Protein AF-A0A5Q4GIF8-F1 (afdb_monomer)

Structure (mmCIF, N/CA/C/O backbone):
data_AF-A0A5Q4GIF8-F1
#
_entry.id   AF-A0A5Q4GIF8-F1
#
loop_
_atom_site.group_PDB
_atom_site.id
_atom_site.type_symbol
_atom_site.label_atom_id
_atom_site.label_alt_id
_atom_site.label_comp_id
_atom_site.label_asym_id
_atom_site.label_entity_id
_atom_site.label_seq_id
_atom_site.pdbx_PDB_ins_code
_atom_site.Cartn_x
_atom_site.Cartn_y
_atom_site.Cartn_z
_atom_site.occupancy
_atom_site.B_iso_or_equiv
_atom_site.auth_seq_id
_atom_site.auth_comp_id
_atom_site.auth_asym_id
_atom_site.auth_atom_id
_atom_site.pdbx_PDB_model_num
ATOM 1 N N . MET A 1 1 ? 13.507 11.393 -43.476 1.00 61.59 1 MET A N 1
ATOM 2 C CA . MET A 1 1 ? 12.631 12.330 -42.735 1.00 61.59 1 MET A CA 1
ATOM 3 C C . MET A 1 1 ? 11.564 11.619 -41.893 1.00 61.59 1 MET A C 1
ATOM 5 O O . MET A 1 1 ? 11.541 11.835 -40.693 1.00 61.59 1 MET A O 1
ATOM 9 N N . ILE A 1 2 ? 10.759 10.705 -42.454 1.00 61.84 2 ILE A N 1
ATOM 10 C CA . ILE A 1 2 ? 9.637 10.033 -41.750 1.00 61.84 2 ILE A CA 1
ATOM 11 C C . ILE A 1 2 ? 10.072 9.208 -40.515 1.00 61.84 2 ILE A C 1
ATOM 13 O O . ILE A 1 2 ? 9.461 9.317 -39.458 1.00 61.84 2 ILE A O 1
ATOM 17 N N . ARG A 1 3 ? 11.179 8.452 -40.595 1.00 60.06 3 ARG A N 1
ATOM 18 C CA . ARG A 1 3 ? 11.728 7.684 -39.452 1.00 60.06 3 ARG A CA 1
ATOM 19 C C . ARG A 1 3 ? 12.167 8.552 -38.263 1.00 60.06 3 ARG A C 1
ATOM 21 O O . ARG A 1 3 ? 12.066 8.105 -37.129 1.00 60.06 3 ARG A O 1
ATOM 28 N N . GLY A 1 4 ? 12.631 9.779 -38.517 1.00 63.25 4 GLY A N 1
ATOM 29 C CA . GLY A 1 4 ? 13.035 10.715 -37.461 1.00 63.25 4 GLY A CA 1
ATOM 30 C C . GLY A 1 4 ? 11.836 11.286 -36.704 1.00 63.25 4 GLY A C 1
ATOM 31 O O . GLY A 1 4 ? 11.892 11.406 -35.487 1.00 63.25 4 GLY A O 1
ATOM 32 N N . LEU A 1 5 ? 10.734 11.548 -37.417 1.00 61.22 5 LEU A N 1
ATOM 33 C CA . LEU A 1 5 ? 9.478 12.022 -36.834 1.00 61.22 5 LEU A CA 1
ATOM 34 C C . LEU A 1 5 ? 8.775 10.925 -36.012 1.00 61.22 5 LEU A C 1
ATOM 36 O O . LEU A 1 5 ? 8.298 11.189 -34.918 1.00 61.22 5 LEU A O 1
ATOM 40 N N . LEU A 1 6 ? 8.761 9.675 -36.490 1.00 63.12 6 LEU A N 1
ATOM 41 C CA . LEU A 1 6 ? 8.246 8.540 -35.705 1.00 63.12 6 LEU A CA 1
ATOM 42 C C . LEU A 1 6 ? 9.085 8.263 -34.446 1.00 63.12 6 LEU A C 1
ATOM 44 O O . LEU A 1 6 ? 8.533 7.912 -33.405 1.00 63.12 6 LEU A O 1
ATOM 48 N N . GLY A 1 7 ? 10.407 8.450 -34.522 1.00 67.50 7 GLY A N 1
ATOM 49 C CA . GLY A 1 7 ? 11.299 8.315 -33.370 1.00 67.50 7 GLY A CA 1
ATOM 50 C C . GLY A 1 7 ? 11.021 9.355 -32.283 1.00 67.50 7 GLY A C 1
ATOM 51 O O . GLY A 1 7 ? 10.902 8.996 -31.115 1.00 67.50 7 GLY A O 1
ATOM 52 N N . THR A 1 8 ? 10.851 10.628 -32.652 1.00 67.00 8 THR A N 1
ATOM 53 C CA . THR A 1 8 ? 10.558 11.698 -31.684 1.00 67.00 8 THR A CA 1
ATOM 54 C C . THR A 1 8 ? 9.165 11.586 -31.071 1.00 67.00 8 THR A C 1
ATOM 56 O O . THR A 1 8 ? 9.014 11.850 -29.881 1.00 67.00 8 THR A O 1
ATOM 59 N N . LEU A 1 9 ? 8.161 11.132 -31.828 1.00 67.88 9 LEU A N 1
ATOM 60 C CA . LEU A 1 9 ? 6.820 10.880 -31.289 1.00 67.88 9 LEU A CA 1
ATOM 61 C C . LEU A 1 9 ? 6.854 9.761 -30.230 1.00 67.88 9 LEU A C 1
ATOM 63 O O . LEU A 1 9 ? 6.317 9.939 -29.139 1.00 67.88 9 LEU A O 1
ATOM 67 N N . ASN A 1 10 ? 7.561 8.654 -30.477 1.00 77.69 10 ASN A N 1
ATOM 68 C CA . ASN A 1 10 ? 7.674 7.561 -29.500 1.00 77.69 10 ASN A CA 1
ATOM 69 C C . ASN A 1 10 ? 8.395 7.972 -28.206 1.00 77.69 10 ASN A C 1
ATOM 71 O O . ASN A 1 10 ? 7.992 7.552 -27.123 1.00 77.69 10 ASN A O 1
ATOM 75 N N . VAL A 1 11 ? 9.421 8.824 -28.302 1.00 79.19 11 VAL A N 1
ATOM 76 C CA . VAL A 1 11 ? 10.173 9.333 -27.138 1.00 79.19 11 VAL A CA 1
ATOM 77 C C . VAL A 1 11 ? 9.318 10.235 -26.245 1.00 79.19 11 VAL A C 1
ATOM 79 O O . VAL A 1 11 ? 9.606 10.360 -25.062 1.00 79.19 11 VAL A O 1
ATOM 82 N N . ILE A 1 12 ? 8.254 10.840 -26.771 1.00 83.69 12 ILE A N 1
ATOM 83 C CA . ILE A 1 12 ? 7.367 11.709 -25.988 1.00 83.69 12 ILE A CA 1
ATOM 84 C C . ILE A 1 12 ? 6.154 10.926 -25.479 1.00 83.69 12 ILE A C 1
ATOM 86 O O . ILE A 1 12 ? 5.843 10.976 -24.289 1.00 83.69 12 ILE A O 1
ATOM 90 N N . TYR A 1 13 ? 5.476 10.171 -26.347 1.00 86.12 13 TYR A N 1
ATOM 91 C CA . TYR A 1 13 ? 4.215 9.524 -25.982 1.00 86.12 13 TYR A CA 1
ATOM 92 C C . TYR A 1 13 ? 4.383 8.311 -25.073 1.00 86.12 13 TYR A C 1
ATOM 94 O O . TYR A 1 13 ? 3.535 8.104 -24.209 1.00 86.12 13 TYR A O 1
ATOM 102 N N . ILE A 1 14 ? 5.455 7.523 -25.221 1.00 86.75 14 ILE A N 1
ATOM 103 C CA . ILE A 1 14 ? 5.664 6.350 -24.360 1.00 86.75 14 ILE A CA 1
ATOM 104 C C . ILE A 1 14 ? 5.939 6.795 -22.915 1.00 86.75 14 ILE A C 1
ATOM 106 O O . ILE A 1 14 ? 5.224 6.335 -22.024 1.00 86.75 14 ILE A O 1
ATOM 110 N N . PRO A 1 15 ? 6.870 7.730 -22.637 1.00 88.25 15 PRO A N 1
ATOM 111 C CA . PRO A 1 15 ? 7.059 8.228 -21.278 1.00 88.25 15 PRO A CA 1
ATOM 112 C C . PRO A 1 15 ? 5.833 8.956 -20.733 1.00 88.25 15 PRO A C 1
ATOM 114 O O . PRO A 1 15 ? 5.486 8.743 -19.577 1.00 88.25 15 PRO A O 1
ATOM 117 N N . ALA A 1 16 ? 5.138 9.761 -21.544 1.00 90.19 16 ALA A N 1
ATOM 118 C CA . ALA A 1 16 ? 3.908 10.422 -21.105 1.00 90.19 16 ALA A CA 1
ATOM 119 C C . ALA A 1 16 ? 2.811 9.408 -20.733 1.00 90.19 16 ALA A C 1
ATOM 121 O O . ALA A 1 16 ? 2.156 9.558 -19.702 1.00 90.19 16 ALA A O 1
ATOM 122 N N . GLY A 1 17 ? 2.648 8.349 -21.531 1.00 90.75 17 GLY A N 1
ATOM 123 C CA . GLY A 1 17 ? 1.726 7.251 -21.249 1.00 90.75 17 GLY A CA 1
ATOM 124 C C . GLY A 1 17 ? 2.105 6.478 -19.988 1.00 90.75 17 GLY A C 1
ATOM 125 O O . GLY A 1 17 ? 1.233 6.178 -19.177 1.00 90.75 17 GLY A O 1
ATOM 126 N N . LEU A 1 18 ? 3.399 6.216 -19.774 1.00 89.50 18 LEU A N 1
ATOM 127 C CA . LEU A 1 18 ? 3.889 5.598 -18.542 1.00 89.50 18 LEU A CA 1
ATOM 128 C C . LEU A 1 18 ? 3.636 6.493 -17.330 1.00 89.50 18 LEU A C 1
ATOM 130 O O . LEU A 1 18 ? 3.117 6.002 -16.337 1.00 89.50 18 LEU A O 1
ATOM 134 N N . ILE A 1 19 ? 3.936 7.792 -17.405 1.00 92.69 19 ILE A N 1
ATOM 135 C CA . ILE A 1 19 ? 3.665 8.739 -16.314 1.00 92.69 19 ILE A CA 1
ATOM 136 C C . ILE A 1 19 ? 2.178 8.722 -15.971 1.00 92.69 19 ILE A C 1
ATOM 138 O O . ILE A 1 19 ? 1.834 8.526 -14.812 1.00 92.69 19 ILE A O 1
ATOM 142 N N . LEU A 1 20 ? 1.299 8.841 -16.968 1.00 90.69 20 LEU A N 1
ATOM 143 C CA . LEU A 1 20 ? -0.146 8.794 -16.753 1.00 90.69 20 LEU A CA 1
ATOM 144 C C . LEU A 1 20 ? -0.583 7.474 -16.103 1.00 90.69 20 LEU A C 1
ATOM 146 O O . LEU A 1 20 ? -1.329 7.486 -15.123 1.00 90.69 20 LEU A O 1
ATOM 150 N N . PHE A 1 21 ? -0.099 6.344 -16.624 1.00 88.56 21 PHE A N 1
ATOM 151 C CA . PHE A 1 21 ? -0.379 5.025 -16.069 1.00 88.56 21 PHE A CA 1
ATOM 152 C C . PHE A 1 21 ? 0.088 4.920 -14.616 1.00 88.56 21 PHE A C 1
ATOM 154 O O . PHE A 1 21 ? -0.698 4.530 -13.762 1.00 88.56 21 PHE A O 1
ATOM 161 N N . PHE A 1 22 ? 1.326 5.307 -14.309 1.00 87.69 22 PHE A N 1
ATOM 162 C CA . PHE A 1 22 ? 1.866 5.261 -12.953 1.00 87.69 22 PHE A CA 1
ATOM 163 C C . PHE A 1 22 ? 1.120 6.219 -12.015 1.00 87.69 22 PHE A C 1
ATOM 165 O O . PHE A 1 22 ? 0.824 5.846 -10.884 1.00 87.69 22 PHE A O 1
ATOM 172 N N . THR A 1 23 ? 0.736 7.413 -12.469 1.00 90.81 23 THR A N 1
ATOM 173 C CA . THR A 1 23 ? -0.063 8.352 -11.670 1.00 90.81 23 THR A CA 1
ATOM 174 C C . THR A 1 23 ? -1.433 7.776 -11.321 1.00 90.81 23 THR A C 1
ATOM 176 O O . THR A 1 23 ? -1.823 7.810 -10.157 1.00 90.81 23 THR A O 1
ATOM 179 N N . ILE A 1 24 ? -2.158 7.217 -12.293 1.00 90.00 24 ILE A N 1
ATOM 180 C CA . ILE A 1 24 ? -3.486 6.639 -12.042 1.00 90.00 24 ILE A CA 1
ATOM 181 C C . ILE A 1 24 ? -3.363 5.342 -11.238 1.00 90.00 24 ILE A C 1
ATOM 183 O O . ILE A 1 24 ? -4.066 5.159 -10.248 1.00 90.00 24 ILE A O 1
ATOM 187 N N . HIS A 1 25 ? -2.470 4.444 -11.650 1.00 80.62 25 HIS A N 1
ATOM 188 C CA . HIS A 1 25 ? -2.353 3.116 -11.066 1.00 80.62 25 HIS A CA 1
ATOM 189 C C . HIS A 1 25 ? -1.737 3.153 -9.670 1.00 80.62 25 HIS A C 1
ATOM 191 O O . HIS A 1 25 ? -2.315 2.611 -8.741 1.00 80.62 25 HIS A O 1
ATOM 197 N N . PHE A 1 26 ? -0.591 3.811 -9.491 1.00 84.06 26 PHE A N 1
ATOM 198 C CA . PHE A 1 26 ? 0.010 3.923 -8.165 1.00 84.06 26 PHE A CA 1
ATOM 199 C C . PHE A 1 26 ? -0.682 5.026 -7.373 1.00 84.06 26 PHE A C 1
ATOM 201 O O . PHE A 1 26 ? -1.278 4.747 -6.341 1.00 84.06 26 PHE A O 1
ATOM 208 N N . GLY A 1 27 ? -0.668 6.269 -7.854 1.00 86.94 27 GLY A N 1
ATOM 209 C CA . GLY A 1 27 ? -1.236 7.392 -7.099 1.00 86.94 27 GLY A CA 1
ATOM 210 C C . GLY A 1 27 ? -2.725 7.208 -6.788 1.00 86.94 27 GLY A C 1
ATOM 211 O O . GLY A 1 27 ? -3.126 7.256 -5.626 1.00 86.94 27 GLY A O 1
ATOM 212 N N . GLY A 1 28 ? -3.533 6.942 -7.816 1.00 87.06 28 GLY A N 1
ATOM 213 C CA . GLY A 1 28 ? -4.985 6.808 -7.690 1.00 87.06 28 GLY A CA 1
ATOM 214 C C . GLY A 1 28 ? -5.428 5.620 -6.833 1.00 87.06 28 GLY A C 1
ATOM 215 O O . GLY A 1 28 ? -6.230 5.805 -5.918 1.00 87.06 28 GLY A O 1
ATOM 216 N N . PHE A 1 29 ? -4.898 4.412 -7.062 1.00 86.31 29 PHE A N 1
ATOM 217 C CA . PHE A 1 29 ? -5.288 3.263 -6.231 1.00 86.31 29 PHE A CA 1
ATOM 218 C C . PHE A 1 29 ? -4.745 3.359 -4.805 1.00 86.31 29 PHE A C 1
ATOM 220 O O . PHE A 1 29 ? -5.441 2.951 -3.880 1.00 86.31 29 PHE A O 1
ATOM 227 N N . HIS A 1 30 ? -3.552 3.922 -4.580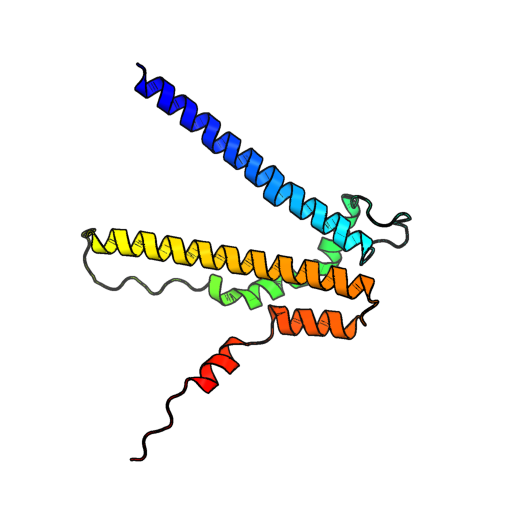 1.00 85.25 30 HIS A N 1
ATOM 228 C CA . HIS A 1 30 ? -3.068 4.128 -3.212 1.00 85.25 30 HIS A CA 1
ATOM 229 C C . HIS A 1 30 ? -3.909 5.157 -2.449 1.00 85.25 30 HIS A C 1
ATOM 231 O O . HIS A 1 30 ? -4.160 4.951 -1.262 1.00 85.25 30 HIS A O 1
ATOM 237 N N . LEU A 1 31 ? -4.403 6.201 -3.124 1.00 89.00 31 LEU A N 1
ATOM 238 C CA . LEU A 1 31 ? -5.377 7.130 -2.549 1.00 89.00 31 LEU A CA 1
ATOM 239 C C . LEU A 1 31 ? -6.706 6.428 -2.235 1.00 89.00 31 LEU A C 1
ATOM 241 O O . LEU A 1 31 ? -7.248 6.586 -1.147 1.00 89.00 31 LEU A O 1
ATOM 245 N N . LEU A 1 32 ? -7.219 5.609 -3.156 1.00 87.75 32 LEU A N 1
ATOM 246 C CA . LEU A 1 32 ? -8.437 4.840 -2.902 1.00 87.75 32 LEU A CA 1
ATOM 247 C C . LEU A 1 32 ? -8.266 3.903 -1.698 1.00 87.75 32 LEU A C 1
ATOM 249 O O . LEU A 1 32 ? -9.154 3.811 -0.856 1.00 87.75 32 LEU A O 1
ATOM 253 N N . HIS A 1 33 ? -7.113 3.243 -1.578 1.00 84.44 33 HIS A N 1
ATOM 254 C CA . HIS A 1 33 ? -6.802 2.404 -0.425 1.00 84.44 33 HIS A CA 1
ATOM 255 C C . HIS A 1 33 ? -6.706 3.200 0.885 1.00 84.44 33 HIS A C 1
ATOM 257 O O . HIS A 1 33 ? -7.093 2.668 1.922 1.00 84.44 33 HIS A O 1
ATOM 263 N N . SER A 1 34 ? -6.214 4.445 0.882 1.00 86.50 34 SER A N 1
ATOM 264 C CA . SER A 1 34 ? -6.141 5.248 2.111 1.00 86.50 34 SER A CA 1
ATOM 265 C C . SER A 1 34 ? -7.519 5.707 2.579 1.00 86.50 34 SER A C 1
ATOM 267 O O . SER A 1 34 ? -7.820 5.570 3.762 1.00 86.50 34 SER A O 1
ATOM 269 N N . ILE A 1 35 ? -8.379 6.146 1.653 1.00 87.31 35 ILE A N 1
ATOM 270 C CA . ILE A 1 35 ? -9.800 6.425 1.918 1.00 87.31 35 ILE A CA 1
ATOM 271 C C . ILE A 1 35 ? -10.467 5.184 2.512 1.00 87.31 35 ILE A C 1
ATOM 273 O O . ILE A 1 35 ? -11.143 5.240 3.537 1.00 87.31 35 ILE A O 1
ATOM 277 N N . PHE A 1 36 ? -10.228 4.041 1.871 1.00 85.12 36 PHE A N 1
ATOM 278 C CA . PHE A 1 36 ? -10.803 2.769 2.261 1.00 85.12 36 PHE A CA 1
ATOM 279 C C . PHE A 1 36 ? -10.406 2.354 3.683 1.00 85.12 36 PHE A C 1
ATOM 281 O O . PHE A 1 36 ? -11.255 2.004 4.500 1.00 85.12 36 PHE A O 1
ATOM 288 N N . LEU A 1 37 ? -9.111 2.420 3.996 1.00 80.44 37 LEU A N 1
ATOM 289 C CA . LEU A 1 37 ? -8.602 2.081 5.321 1.00 80.44 37 LEU A CA 1
ATOM 290 C C . LEU A 1 37 ? -9.064 3.076 6.384 1.00 80.44 37 LEU A C 1
ATOM 292 O O . LEU A 1 37 ? -9.369 2.640 7.485 1.00 80.44 37 LEU A O 1
ATOM 296 N N . ASN A 1 38 ? -9.157 4.369 6.065 1.00 82.75 38 ASN A N 1
ATOM 297 C CA . ASN A 1 38 ? -9.658 5.377 6.999 1.00 82.75 38 ASN A CA 1
ATOM 298 C C . ASN A 1 38 ? -11.145 5.164 7.329 1.00 82.75 38 ASN A C 1
ATOM 300 O O . ASN A 1 38 ? -11.543 5.329 8.476 1.00 82.75 38 ASN A O 1
ATOM 304 N N . GLY A 1 39 ? -11.950 4.728 6.352 1.00 80.19 39 GLY A N 1
ATOM 305 C CA . GLY A 1 39 ? -13.350 4.358 6.578 1.00 80.19 39 GLY A CA 1
ATOM 306 C C . GLY A 1 39 ? -13.523 3.150 7.507 1.00 80.19 39 GLY A C 1
ATOM 307 O O . GLY A 1 39 ? -14.443 3.135 8.317 1.00 80.19 39 GLY A O 1
ATOM 308 N N . LEU A 1 40 ? -12.636 2.150 7.426 1.00 78.69 40 LEU A N 1
ATOM 309 C CA . LEU A 1 40 ? -12.709 0.944 8.269 1.00 78.69 40 LEU A CA 1
ATOM 310 C C . LEU A 1 40 ? -11.993 1.082 9.620 1.00 78.69 40 LEU A C 1
ATOM 312 O O . LEU A 1 40 ? -12.416 0.494 10.614 1.00 78.69 40 LEU A O 1
ATOM 316 N N . PHE A 1 41 ? -10.888 1.822 9.647 1.00 79.19 41 PHE A N 1
ATOM 317 C CA . PHE A 1 41 ? -10.001 1.993 10.794 1.00 79.19 41 PHE A CA 1
ATOM 318 C C . PHE A 1 41 ? -9.638 3.480 10.940 1.00 79.19 41 PHE A C 1
ATOM 320 O O . PHE A 1 41 ? -8.545 3.890 10.535 1.00 79.19 41 PHE A O 1
ATOM 327 N N . PRO A 1 42 ? -10.541 4.296 11.511 1.00 80.69 42 PRO A N 1
ATOM 328 C CA . PRO A 1 42 ? -10.367 5.742 11.583 1.00 80.69 42 PRO A CA 1
ATOM 329 C C . PRO A 1 42 ? -9.084 6.150 12.310 1.00 80.69 42 PRO A C 1
ATOM 331 O O . PRO A 1 42 ? -8.789 5.678 13.412 1.00 80.69 42 PRO A O 1
ATOM 334 N N . ILE A 1 43 ? -8.319 7.058 11.701 1.00 80.25 43 ILE A N 1
ATOM 335 C CA . ILE A 1 43 ? -7.032 7.522 12.249 1.00 80.25 43 ILE A CA 1
ATOM 336 C C . ILE A 1 43 ? -7.246 8.545 13.380 1.00 80.25 43 ILE A C 1
ATOM 338 O O . ILE A 1 43 ? -6.452 8.605 14.332 1.00 80.25 43 ILE A O 1
ATOM 342 N N . SER A 1 44 ? -8.326 9.329 13.286 1.00 75.62 44 SER A N 1
ATOM 343 C CA . SER A 1 44 ? -8.680 10.417 14.197 1.00 75.62 44 SER A CA 1
ATOM 344 C C . SER A 1 44 ? -10.134 10.293 14.668 1.00 75.62 44 SER A C 1
ATOM 346 O O . SER A 1 44 ? -11.014 10.038 13.852 1.00 75.62 44 SER A O 1
ATOM 348 N N . PRO A 1 45 ? -10.437 10.531 15.959 1.00 69.19 45 PRO A N 1
ATOM 349 C CA . PRO A 1 45 ? -11.811 10.503 16.472 1.00 69.19 45 PRO A CA 1
ATOM 350 C C . PRO A 1 45 ? -12.711 11.606 15.888 1.00 69.19 45 PRO A C 1
ATOM 352 O O . PRO A 1 45 ? -13.928 11.521 16.014 1.00 69.19 45 PRO A O 1
ATOM 355 N N . ASN A 1 46 ? -12.125 12.629 15.254 1.00 62.78 46 ASN A N 1
ATOM 356 C CA . ASN A 1 46 ? -12.850 13.730 14.615 1.00 62.78 46 ASN A CA 1
ATOM 357 C C . ASN A 1 46 ? -13.102 13.508 13.114 1.00 62.78 46 ASN A C 1
ATOM 359 O O . ASN A 1 46 ? -13.573 14.433 12.454 1.00 62.78 46 ASN A O 1
ATOM 363 N N . SER A 1 47 ? -12.794 12.330 12.555 1.00 63.25 47 SER A N 1
ATOM 364 C CA . SER A 1 47 ? -13.197 11.982 11.188 1.00 63.25 47 SER A CA 1
ATOM 365 C C . SER A 1 47 ? -14.717 11.766 11.163 1.00 63.25 47 SER A C 1
ATOM 367 O O . SER A 1 47 ? -15.209 10.643 11.240 1.00 63.25 47 SER A O 1
ATOM 369 N N . LEU A 1 48 ? -15.480 12.859 11.171 1.00 52.69 48 LEU A N 1
ATOM 370 C CA . LEU A 1 48 ? -16.933 12.842 11.368 1.00 52.69 48 LEU A CA 1
ATOM 371 C C . LEU A 1 48 ? -17.730 12.384 10.134 1.00 52.69 48 LEU A C 1
ATOM 373 O O . LEU A 1 48 ? -18.958 12.438 10.160 1.00 52.69 48 LEU A O 1
ATOM 377 N N . THR A 1 49 ? -17.069 11.852 9.106 1.00 54.53 49 THR A N 1
ATOM 378 C CA . THR A 1 49 ? -17.730 11.155 8.002 1.00 54.53 49 THR A CA 1
ATOM 379 C C . THR A 1 49 ? -16.836 10.053 7.447 1.00 54.53 49 THR A C 1
ATOM 381 O O . THR A 1 49 ? -15.699 10.261 7.027 1.00 54.53 49 THR A O 1
ATOM 384 N N . GLU A 1 50 ? -17.375 8.842 7.504 1.00 67.00 50 GLU A N 1
ATOM 385 C CA . GLU A 1 50 ? -16.836 7.613 6.943 1.00 67.00 50 GLU A CA 1
ATOM 386 C C . GLU A 1 50 ? -16.507 7.833 5.452 1.00 67.00 50 GLU A C 1
ATOM 388 O O . GLU A 1 50 ? -17.345 8.349 4.714 1.00 67.00 50 GLU A O 1
ATOM 393 N N . TRP A 1 51 ? -15.318 7.418 4.999 1.00 74.06 51 TRP A N 1
ATOM 394 C CA . TRP A 1 51 ? -14.868 7.459 3.589 1.00 74.06 51 TRP A CA 1
ATOM 395 C C . TRP A 1 51 ? -14.358 8.803 3.034 1.00 74.06 51 TRP A C 1
ATOM 397 O O . TRP A 1 51 ? -14.233 8.944 1.814 1.00 74.06 51 TRP A O 1
ATOM 407 N N . ASP A 1 52 ? -13.986 9.760 3.885 1.00 82.44 52 ASP A N 1
ATOM 408 C CA . ASP A 1 52 ? -13.305 10.981 3.435 1.00 82.44 52 ASP A CA 1
ATOM 409 C C . ASP A 1 52 ? -11.827 10.749 3.062 1.00 82.44 52 ASP A C 1
ATOM 411 O O . ASP A 1 52 ? -11.164 9.810 3.522 1.00 82.44 52 ASP A O 1
ATOM 415 N N . ILE A 1 53 ? -11.303 11.637 2.208 1.00 85.69 53 ILE A N 1
ATOM 416 C CA . ILE A 1 53 ? -9.879 11.679 1.854 1.00 85.69 53 ILE A CA 1
ATOM 417 C C . ILE A 1 53 ? -9.081 12.108 3.088 1.00 85.69 53 ILE A C 1
ATOM 419 O O . ILE A 1 53 ? -9.316 13.216 3.574 1.00 85.69 53 ILE A O 1
ATOM 423 N N . PRO A 1 54 ? -8.109 11.300 3.556 1.00 85.88 54 PRO A N 1
ATOM 424 C CA . PRO A 1 54 ? -7.323 11.667 4.724 1.00 85.88 54 PRO A CA 1
ATOM 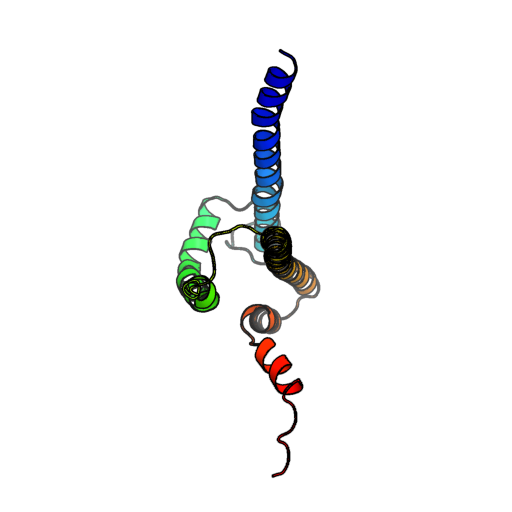425 C C . PRO A 1 54 ? -6.544 12.964 4.510 1.00 85.88 54 PRO A C 1
ATOM 427 O O . PRO A 1 54 ? -5.995 13.207 3.427 1.00 85.88 54 PRO A O 1
ATOM 430 N N . GLU A 1 55 ? -6.451 13.784 5.550 1.00 88.38 55 GLU A N 1
ATOM 431 C CA . GLU A 1 55 ? -5.672 15.017 5.499 1.00 88.38 55 GLU A CA 1
ATOM 432 C C . GLU A 1 55 ? -4.161 14.717 5.517 1.00 88.38 55 GLU A C 1
ATOM 434 O O . GLU A 1 55 ? -3.716 13.735 6.120 1.00 88.38 55 GLU A O 1
ATOM 439 N N . PRO A 1 56 ? -3.306 15.586 4.938 1.00 89.81 56 PRO A N 1
ATOM 440 C CA . PRO A 1 56 ? -1.848 15.432 4.998 1.00 89.81 56 PRO A CA 1
ATOM 441 C C . PRO A 1 56 ? -1.289 15.210 6.414 1.00 89.81 56 PRO A C 1
ATOM 443 O O . PRO A 1 56 ? -0.311 14.480 6.590 1.00 89.81 56 PRO A O 1
ATOM 446 N N . ALA A 1 57 ? -1.912 15.816 7.430 1.00 89.38 57 ALA A N 1
ATOM 447 C CA . ALA A 1 57 ? -1.531 15.633 8.827 1.00 89.38 57 ALA A CA 1
ATOM 448 C C . ALA A 1 57 ? -1.756 14.190 9.315 1.00 89.38 57 ALA A C 1
ATOM 450 O O . ALA A 1 57 ? -0.919 13.653 10.040 1.00 89.38 57 ALA A O 1
ATOM 451 N N . GLU A 1 58 ? -2.822 13.529 8.861 1.00 87.62 58 GLU A N 1
ATOM 452 C CA . GLU A 1 58 ? -3.153 12.153 9.242 1.00 87.62 58 GLU A CA 1
ATOM 453 C C . GLU A 1 58 ? -2.148 11.154 8.661 1.00 87.62 58 GLU A C 1
ATOM 455 O O . GLU A 1 58 ? -1.715 10.235 9.358 1.00 87.62 58 GLU A O 1
ATOM 460 N N . TYR A 1 59 ? -1.678 11.372 7.427 1.00 88.56 59 TYR A N 1
ATOM 461 C CA . TYR A 1 59 ? -0.589 10.568 6.858 1.00 88.56 59 TYR A CA 1
ATOM 462 C C . TYR A 1 59 ? 0.702 10.693 7.673 1.00 88.56 59 TYR A C 1
ATOM 464 O O . TYR A 1 59 ? 1.389 9.694 7.905 1.00 88.56 59 TYR A O 1
ATOM 472 N N . LEU A 1 60 ? 1.039 11.905 8.128 1.00 91.44 60 LEU A N 1
ATOM 473 C CA . LEU A 1 60 ? 2.206 12.122 8.985 1.00 91.44 60 LEU A CA 1
ATOM 474 C C . LEU A 1 60 ? 2.042 11.447 10.347 1.00 91.44 60 LEU A C 1
ATOM 476 O O . LEU A 1 60 ? 3.018 10.921 10.884 1.00 91.44 60 LEU A O 1
ATOM 480 N N . ASP A 1 61 ? 0.834 11.432 10.898 1.00 89.62 61 ASP A N 1
ATOM 481 C CA . ASP A 1 61 ? 0.543 10.756 12.157 1.00 89.62 61 ASP A CA 1
ATOM 482 C C . ASP A 1 61 ? 0.654 9.236 12.032 1.00 89.62 61 ASP A C 1
ATOM 484 O O . ASP A 1 61 ? 1.308 8.608 12.870 1.00 89.62 61 ASP A O 1
ATOM 488 N N . VAL A 1 62 ? 0.108 8.642 10.966 1.00 88.88 62 VAL A N 1
ATOM 489 C CA . VAL A 1 62 ? 0.304 7.219 10.647 1.00 88.88 62 VAL A CA 1
ATOM 490 C C . VAL A 1 62 ? 1.795 6.921 10.504 1.00 88.88 62 VAL A C 1
ATOM 492 O O . VAL A 1 62 ? 2.304 6.007 11.152 1.00 88.88 62 VAL A O 1
ATOM 495 N N . LEU A 1 63 ? 2.531 7.728 9.734 1.00 91.06 63 LEU A N 1
ATOM 496 C CA . LEU A 1 63 ? 3.968 7.540 9.564 1.00 91.06 63 LEU A CA 1
ATOM 497 C C . LEU A 1 63 ? 4.700 7.563 10.910 1.00 91.06 63 LEU A C 1
ATOM 499 O O . LEU A 1 63 ? 5.459 6.644 11.192 1.00 91.06 63 LEU A O 1
ATOM 503 N N . LYS A 1 64 ? 4.450 8.558 11.769 1.00 92.56 64 LYS A N 1
ATOM 504 C CA . LYS A 1 64 ? 5.097 8.669 13.089 1.00 92.56 64 LYS A CA 1
ATOM 505 C C . LYS A 1 64 ? 4.759 7.498 14.009 1.00 92.56 64 LYS A C 1
ATOM 507 O O . LYS A 1 64 ? 5.652 6.973 14.670 1.00 92.56 64 LYS A O 1
ATOM 512 N N . ARG A 1 65 ? 3.488 7.083 14.061 1.00 91.00 65 ARG A N 1
ATOM 513 C CA . ARG A 1 65 ? 3.024 5.980 14.923 1.00 91.00 65 ARG A CA 1
ATOM 514 C C . ARG A 1 65 ? 3.601 4.637 14.480 1.00 91.00 65 ARG A C 1
ATOM 516 O O . ARG A 1 65 ? 3.980 3.826 15.322 1.00 91.00 65 ARG A O 1
ATOM 523 N N . PHE A 1 66 ? 3.695 4.418 13.170 1.00 88.94 66 PHE A N 1
ATOM 524 C CA . PHE A 1 66 ? 4.050 3.124 12.590 1.00 88.94 66 PHE A CA 1
ATOM 525 C C . PHE A 1 66 ? 5.463 3.067 11.999 1.00 88.94 66 PHE A C 1
ATOM 527 O O . PHE A 1 66 ? 5.827 2.053 11.408 1.00 88.94 66 PHE A O 1
ATOM 534 N N . ILE A 1 67 ? 6.307 4.085 12.204 1.00 93.38 67 ILE A N 1
ATOM 535 C CA . ILE A 1 67 ? 7.671 4.115 11.649 1.00 93.38 67 ILE A CA 1
ATOM 536 C C . ILE A 1 67 ? 8.519 2.906 12.066 1.00 93.38 67 ILE A C 1
ATOM 538 O O . ILE A 1 67 ? 9.370 2.453 11.306 1.00 93.38 67 ILE A O 1
ATOM 542 N N . TRP A 1 68 ? 8.246 2.319 13.234 1.00 91.50 68 TRP A N 1
ATOM 543 C CA . TRP A 1 68 ? 8.918 1.112 13.727 1.00 91.50 68 TRP A CA 1
ATOM 544 C C . TRP A 1 68 ? 8.665 -0.136 12.869 1.00 91.50 68 TRP A C 1
ATOM 546 O O . TRP A 1 68 ? 9.450 -1.082 12.923 1.00 91.50 68 TRP A O 1
ATOM 556 N N . PHE A 1 69 ? 7.628 -0.139 12.026 1.00 86.00 69 PHE A N 1
ATOM 557 C CA . PHE A 1 69 ? 7.425 -1.203 11.044 1.00 86.00 69 PHE A CA 1
ATOM 558 C C . PHE A 1 69 ? 8.451 -1.161 9.913 1.00 86.00 69 PHE A C 1
ATOM 560 O O . PHE A 1 69 ? 8.715 -2.203 9.321 1.00 86.00 69 PHE A O 1
ATOM 567 N N . VAL A 1 70 ? 9.076 -0.012 9.636 1.00 87.06 70 VAL A N 1
ATOM 568 C CA . VAL A 1 70 ? 10.106 0.111 8.596 1.00 87.06 70 VAL A CA 1
ATOM 569 C C . VAL A 1 70 ? 11.298 -0.814 8.880 1.00 87.06 70 VAL A C 1
ATOM 571 O O . VAL A 1 70 ? 11.548 -1.697 8.058 1.00 87.06 70 VAL A O 1
ATOM 574 N N . PRO A 1 71 ? 12.014 -0.721 10.022 1.00 88.88 71 PRO A N 1
ATOM 575 C CA . PRO A 1 71 ? 13.117 -1.641 10.300 1.00 88.88 71 PRO A CA 1
ATOM 576 C C . PRO A 1 71 ? 12.660 -3.107 10.368 1.00 88.88 71 PRO A C 1
ATOM 578 O O . PRO A 1 71 ? 13.394 -3.993 9.932 1.00 88.88 71 PRO A O 1
ATOM 581 N N . LEU A 1 72 ? 11.438 -3.380 10.839 1.00 83.50 72 LEU A N 1
ATOM 582 C CA . LEU A 1 72 ? 10.885 -4.737 10.843 1.00 83.50 72 LEU A CA 1
ATOM 583 C C . LEU A 1 72 ? 10.686 -5.281 9.419 1.00 83.50 72 LEU A C 1
ATOM 585 O O . LEU A 1 72 ? 11.042 -6.429 9.148 1.00 83.50 72 LEU A O 1
ATOM 589 N N . ALA A 1 73 ? 10.180 -4.454 8.502 1.00 79.31 73 ALA A N 1
ATOM 590 C CA . ALA A 1 73 ? 10.036 -4.793 7.092 1.00 79.31 73 ALA A CA 1
ATOM 591 C C . ALA A 1 73 ? 11.401 -5.058 6.441 1.00 79.31 73 ALA A C 1
ATOM 593 O O . ALA A 1 73 ? 11.554 -6.063 5.752 1.00 79.31 73 ALA A O 1
ATOM 594 N N . PHE A 1 74 ? 12.426 -4.249 6.739 1.00 84.56 74 PHE A N 1
ATOM 595 C CA . PHE A 1 74 ? 13.798 -4.508 6.281 1.00 84.56 74 PHE A CA 1
ATOM 596 C C . PHE A 1 74 ? 14.328 -5.870 6.760 1.00 84.56 74 PHE A C 1
ATOM 598 O O . PHE A 1 74 ? 14.937 -6.608 5.987 1.00 84.56 74 PHE A O 1
ATOM 605 N N . ILE A 1 75 ? 14.078 -6.242 8.019 1.00 85.69 75 ILE A N 1
ATOM 606 C CA . ILE A 1 75 ? 14.500 -7.542 8.567 1.00 85.69 75 ILE A CA 1
ATOM 607 C C . ILE A 1 75 ? 13.730 -8.702 7.916 1.00 85.69 75 ILE A C 1
ATOM 609 O O . ILE A 1 75 ? 14.316 -9.757 7.620 1.00 85.69 75 ILE A O 1
ATOM 613 N N . ALA A 1 76 ? 12.426 -8.528 7.686 1.00 78.44 76 ALA A N 1
ATOM 614 C CA . ALA A 1 76 ? 11.591 -9.510 7.002 1.00 78.44 76 ALA A CA 1
ATOM 615 C C . ALA A 1 76 ? 12.086 -9.741 5.564 1.00 78.44 76 ALA A C 1
ATOM 617 O O . ALA A 1 76 ? 12.312 -10.887 5.168 1.00 78.44 76 ALA A O 1
ATOM 618 N N . GLU A 1 77 ? 12.391 -8.656 4.853 1.00 79.31 77 GLU A N 1
ATOM 619 C CA . GLU A 1 77 ? 12.838 -8.648 3.459 1.00 79.31 77 GLU A CA 1
ATOM 620 C C . GLU A 1 77 ? 14.360 -8.741 3.287 1.00 79.31 77 GLU A C 1
ATOM 622 O O . GLU A 1 77 ? 14.886 -8.578 2.187 1.00 79.31 77 GLU A O 1
ATOM 627 N N . ARG A 1 78 ? 15.108 -9.097 4.342 1.00 84.62 78 ARG A N 1
ATOM 628 C CA . ARG A 1 78 ? 16.584 -9.199 4.321 1.00 84.62 78 ARG A CA 1
ATOM 629 C C . ARG A 1 78 ? 17.155 -10.059 3.186 1.00 84.62 78 ARG A C 1
ATOM 631 O O . ARG A 1 78 ? 18.334 -9.959 2.867 1.00 84.62 78 ARG A O 1
ATOM 638 N N . ARG A 1 79 ? 16.345 -10.955 2.610 1.00 78.75 79 ARG A N 1
ATOM 639 C CA . ARG A 1 79 ? 16.739 -11.795 1.470 1.00 78.75 79 ARG A CA 1
ATOM 640 C C . ARG A 1 79 ? 16.936 -10.981 0.191 1.00 78.75 79 ARG A C 1
ATOM 642 O O . ARG A 1 79 ? 17.818 -11.346 -0.574 1.00 78.75 79 ARG A O 1
ATOM 649 N N . LEU A 1 80 ? 16.187 -9.893 0.002 1.00 75.12 80 LEU A N 1
ATOM 650 C CA . LEU A 1 80 ? 16.328 -8.987 -1.144 1.00 75.12 80 LEU A CA 1
ATOM 651 C C . LEU A 1 80 ? 17.660 -8.223 -1.123 1.00 75.12 80 LEU A C 1
ATOM 653 O O . LEU A 1 80 ? 18.151 -7.808 -2.163 1.00 75.12 80 LEU A O 1
ATOM 657 N N . PHE A 1 81 ? 18.277 -8.088 0.053 1.00 79.94 81 PHE A N 1
ATOM 658 C CA . PHE A 1 81 ? 19.574 -7.429 0.234 1.00 79.94 81 PHE A CA 1
ATOM 659 C C . PHE A 1 81 ? 20.762 -8.398 0.166 1.00 79.94 81 PHE A C 1
ATOM 661 O O . PHE A 1 81 ? 21.893 -8.020 0.474 1.00 79.94 81 PHE A O 1
ATOM 668 N N . ARG A 1 82 ? 20.535 -9.665 -0.202 1.00 82.25 82 ARG A N 1
ATOM 669 C CA . ARG A 1 82 ? 21.629 -10.613 -0.430 1.00 82.25 82 ARG A CA 1
ATOM 670 C C . ARG A 1 82 ? 22.213 -10.377 -1.814 1.00 82.25 82 ARG A C 1
ATOM 672 O O . ARG A 1 82 ? 21.488 -10.414 -2.801 1.00 82.25 82 ARG A O 1
ATOM 679 N N . LEU A 1 83 ? 23.528 -10.179 -1.871 1.00 76.19 83 LEU A N 1
ATOM 680 C CA . LEU A 1 83 ? 24.249 -10.115 -3.137 1.00 76.19 83 LEU A CA 1
ATOM 681 C C . LEU A 1 83 ? 24.021 -11.416 -3.928 1.00 76.19 83 LEU A C 1
ATOM 683 O O . LEU A 1 83 ? 24.047 -12.497 -3.322 1.00 76.19 83 LEU A O 1
ATOM 687 N N . PRO A 1 84 ? 23.818 -11.331 -5.255 1.00 73.62 84 PRO A N 1
ATOM 688 C CA . PRO A 1 84 ? 23.839 -12.507 -6.108 1.00 73.62 84 PRO A CA 1
ATOM 689 C C . PRO A 1 84 ? 25.156 -13.268 -5.909 1.00 73.62 84 PRO A C 1
ATOM 691 O O . PRO A 1 84 ? 26.191 -12.638 -5.658 1.00 73.62 84 PRO A O 1
ATOM 694 N N . PRO A 1 85 ? 25.150 -14.607 -6.017 1.00 75.38 85 PRO A N 1
ATOM 695 C CA . PRO A 1 85 ? 26.397 -15.353 -6.046 1.00 75.38 85 PRO A CA 1
ATOM 696 C C . PRO A 1 85 ? 27.276 -14.813 -7.186 1.00 75.38 85 PRO A C 1
ATOM 698 O O . PRO A 1 85 ? 26.742 -14.472 -8.247 1.00 75.38 85 PRO A O 1
ATOM 701 N N . PRO A 1 86 ? 28.600 -14.694 -6.976 1.00 71.88 86 PRO A N 1
ATOM 702 C CA . PRO A 1 86 ? 29.494 -14.209 -8.014 1.00 71.88 86 PRO A CA 1
ATOM 703 C C . PRO A 1 86 ? 29.328 -15.077 -9.269 1.00 71.88 86 PRO A C 1
ATOM 705 O O . PRO A 1 86 ? 29.228 -16.303 -9.138 1.00 71.88 86 PRO A O 1
ATOM 708 N N . PRO A 1 87 ? 29.262 -14.469 -10.467 1.00 68.88 87 PRO A N 1
ATOM 709 C CA . PRO A 1 87 ? 29.163 -15.229 -11.702 1.00 68.88 87 PRO A CA 1
ATOM 710 C C . PRO A 1 87 ? 30.353 -16.189 -11.783 1.00 68.88 87 PRO A C 1
ATOM 712 O O . PRO A 1 87 ? 31.502 -15.790 -11.580 1.00 68.88 87 PRO 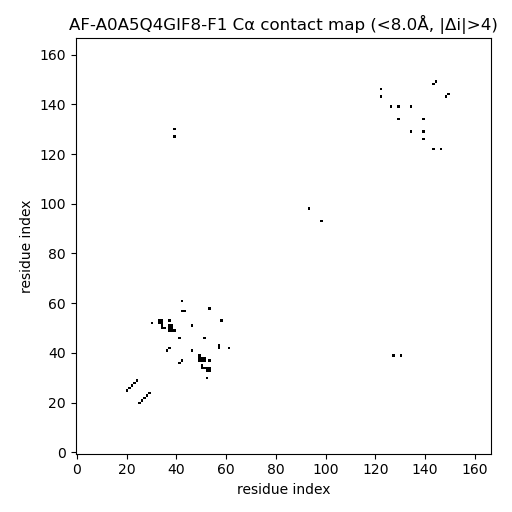A O 1
ATOM 715 N N . GLY A 1 88 ? 30.059 -17.469 -12.013 1.00 66.88 88 GLY A N 1
ATOM 716 C CA . GLY A 1 88 ? 31.082 -18.485 -12.241 1.00 66.88 88 GLY A CA 1
ATOM 717 C C . GLY A 1 88 ? 31.928 -18.154 -13.478 1.00 66.88 88 GLY A C 1
ATOM 718 O O . GLY A 1 88 ? 31.523 -17.329 -14.302 1.00 66.88 88 GLY A O 1
ATOM 719 N N . PRO A 1 89 ? 33.112 -18.768 -13.623 1.00 65.31 89 PRO A N 1
ATOM 720 C CA . PRO A 1 89 ? 34.008 -18.535 -14.750 1.00 65.31 89 PRO A CA 1
ATOM 721 C C . PRO A 1 89 ? 33.471 -19.204 -16.029 1.00 65.31 89 PRO A C 1
ATOM 723 O O . PRO A 1 89 ? 34.016 -20.201 -16.482 1.00 65.31 89 PRO A O 1
ATOM 726 N N . GLU A 1 90 ? 32.398 -18.673 -16.617 1.00 56.66 90 GLU A N 1
ATOM 727 C CA . GLU A 1 90 ? 31.761 -19.244 -17.810 1.00 56.66 90 GLU A CA 1
ATOM 728 C C . GLU A 1 90 ? 31.466 -18.120 -18.832 1.00 56.66 90 GLU A C 1
ATOM 730 O O . GLU A 1 90 ? 30.450 -17.434 -18.782 1.00 56.66 90 GLU A O 1
ATOM 735 N N . THR A 1 91 ? 32.424 -17.930 -19.746 1.00 49.38 91 THR A N 1
ATOM 736 C CA . THR A 1 91 ? 32.264 -17.550 -21.169 1.00 49.38 91 THR A CA 1
ATOM 737 C C . THR A 1 91 ? 31.512 -16.260 -21.554 1.00 49.38 91 THR A C 1
ATOM 739 O O . THR A 1 91 ? 30.295 -16.215 -21.685 1.00 49.38 91 THR A O 1
ATOM 742 N N . ASN A 1 92 ? 32.293 -15.236 -21.920 1.00 51.97 92 ASN A N 1
ATOM 743 C CA . ASN A 1 92 ? 31.868 -13.975 -22.546 1.00 51.97 92 ASN A CA 1
ATOM 744 C C . ASN A 1 92 ? 31.452 -14.135 -24.026 1.00 51.97 92 ASN A C 1
ATOM 746 O O . ASN A 1 92 ? 32.115 -13.609 -24.924 1.00 51.97 92 ASN A O 1
ATOM 750 N N . SER A 1 93 ? 30.380 -14.860 -24.329 1.00 56.44 93 SER A N 1
ATOM 751 C CA . SER A 1 93 ? 29.769 -14.810 -25.665 1.00 56.44 93 SER A CA 1
ATOM 752 C C . SER A 1 93 ? 28.260 -14.975 -25.540 1.00 56.44 93 SER A C 1
ATOM 754 O O . SER A 1 93 ? 27.840 -16.060 -25.156 1.00 56.44 93 SER A O 1
ATOM 756 N N . PRO A 1 94 ? 27.451 -13.938 -25.840 1.00 57.94 94 PRO A N 1
ATOM 757 C CA . PRO A 1 94 ? 26.002 -14.067 -25.816 1.00 57.94 94 PRO A CA 1
ATOM 758 C C . PRO A 1 94 ? 25.594 -15.083 -26.880 1.00 57.94 94 PRO A C 1
ATOM 760 O O . PRO A 1 94 ? 25.761 -14.862 -28.082 1.00 57.94 94 PRO A O 1
ATOM 763 N N . THR A 1 95 ? 25.126 -16.237 -26.427 1.00 63.38 95 THR A N 1
ATOM 764 C CA . THR A 1 95 ? 24.503 -17.241 -27.278 1.00 63.38 95 THR A CA 1
ATOM 765 C C . THR A 1 95 ? 22.996 -16.976 -27.350 1.00 63.38 95 THR A C 1
ATOM 767 O O . THR A 1 95 ? 22.425 -16.416 -26.417 1.00 63.38 95 THR A O 1
ATOM 770 N N . PRO A 1 96 ? 22.290 -17.434 -28.400 1.00 62.75 96 PRO A N 1
ATOM 771 C CA . PRO A 1 96 ? 20.825 -17.355 -28.458 1.00 62.75 96 PRO A CA 1
ATOM 772 C C . PRO A 1 96 ? 20.118 -18.025 -27.262 1.00 62.75 96 PRO A C 1
ATOM 774 O O . PRO A 1 96 ? 18.963 -17.724 -26.966 1.00 62.75 96 PRO A O 1
ATOM 777 N N . ALA A 1 97 ? 20.806 -18.940 -26.568 1.00 62.06 97 ALA A N 1
ATOM 778 C CA . ALA A 1 97 ? 20.331 -19.555 -25.334 1.00 62.06 97 ALA A CA 1
ATOM 779 C C . ALA A 1 97 ? 20.373 -18.585 -24.136 1.00 62.06 97 ALA A C 1
ATOM 781 O O . ALA A 1 97 ? 19.514 -18.672 -23.260 1.00 62.06 97 ALA A O 1
ATOM 782 N N . ASP A 1 98 ? 21.313 -17.638 -24.118 1.00 61.78 98 ASP A N 1
ATOM 783 C CA . ASP A 1 98 ? 21.401 -16.596 -23.090 1.00 61.78 98 ASP A CA 1
ATOM 784 C C . ASP A 1 98 ? 20.281 -15.562 -23.251 1.00 61.78 98 ASP A C 1
ATOM 786 O O . ASP A 1 98 ? 19.700 -15.129 -22.256 1.00 61.78 98 ASP A O 1
ATOM 790 N N . ASP A 1 99 ? 19.897 -15.246 -24.493 1.00 61.28 99 ASP A N 1
ATOM 791 C CA . ASP A 1 99 ? 18.762 -14.365 -24.793 1.00 61.28 99 ASP A CA 1
ATOM 792 C C . ASP A 1 99 ? 17.427 -15.003 -24.380 1.00 61.28 99 ASP A C 1
ATOM 794 O O . ASP A 1 99 ? 16.594 -14.362 -23.736 1.00 61.28 99 ASP A O 1
ATOM 798 N N . ALA A 1 100 ? 17.230 -16.291 -24.688 1.00 61.31 100 ALA A N 1
ATOM 799 C CA . ALA A 1 100 ? 16.046 -17.037 -24.259 1.00 61.31 100 ALA A CA 1
ATOM 800 C C . ALA A 1 100 ? 15.946 -17.104 -22.726 1.00 61.31 100 ALA A C 1
ATOM 802 O O . ALA A 1 100 ? 14.875 -16.883 -22.160 1.00 61.31 100 ALA A O 1
ATOM 803 N N . LYS A 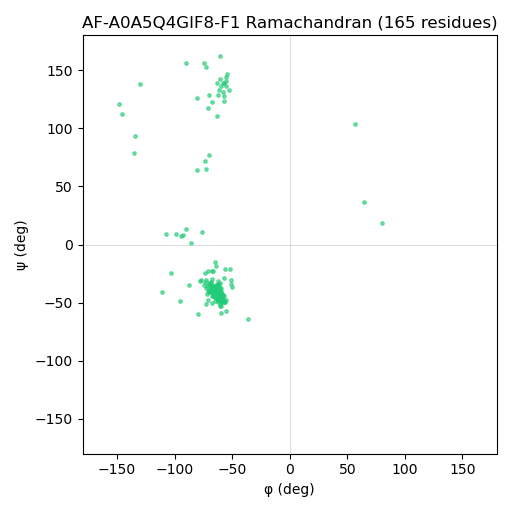1 101 ? 17.079 -17.324 -22.052 1.00 59.38 101 LYS A N 1
ATOM 804 C CA . LYS A 1 101 ? 17.165 -17.356 -20.591 1.00 59.38 101 LYS A CA 1
ATOM 805 C C . LYS A 1 101 ? 16.941 -15.981 -19.957 1.00 59.38 101 LYS A C 1
ATOM 807 O O . LYS A 1 101 ? 16.321 -15.906 -18.903 1.00 59.38 101 LYS A O 1
ATOM 812 N N . ALA A 1 102 ? 17.393 -14.893 -20.583 1.00 59.03 102 ALA A N 1
ATOM 813 C CA . ALA A 1 102 ? 17.134 -13.527 -20.123 1.00 59.03 102 ALA A CA 1
ATOM 814 C C . ALA A 1 102 ? 15.648 -13.143 -20.250 1.00 59.03 102 ALA A C 1
ATOM 816 O O . ALA A 1 102 ? 15.103 -12.490 -19.360 1.00 59.03 102 ALA A O 1
ATOM 817 N N . ILE A 1 103 ? 14.980 -13.587 -21.320 1.00 61.62 103 ILE A N 1
ATOM 818 C CA . ILE A 1 103 ? 13.531 -13.412 -21.507 1.00 61.62 103 ILE A CA 1
ATOM 819 C C . ILE A 1 103 ? 12.751 -14.221 -20.462 1.00 61.62 103 ILE A C 1
ATOM 821 O O . ILE A 1 103 ? 11.814 -13.698 -19.858 1.00 61.62 103 ILE A O 1
ATOM 825 N N . GLU A 1 104 ? 13.153 -15.469 -20.212 1.00 60.75 104 GLU A N 1
ATOM 826 C CA . GLU A 1 104 ? 12.539 -16.329 -19.197 1.00 60.75 104 GLU A CA 1
ATOM 827 C C . GLU A 1 104 ? 12.717 -15.746 -17.786 1.00 60.75 104 GLU A C 1
ATOM 829 O O . GLU A 1 104 ? 11.725 -15.572 -17.076 1.00 60.75 104 GLU A O 1
ATOM 834 N N . LEU A 1 105 ? 13.933 -15.308 -17.425 1.00 59.25 105 LEU A N 1
ATOM 835 C CA . LEU A 1 105 ? 14.199 -14.602 -16.164 1.00 59.25 105 LEU A CA 1
ATOM 836 C C . LEU A 1 105 ? 13.351 -13.332 -16.023 1.00 59.25 105 LEU A C 1
ATOM 838 O O . LEU A 1 105 ? 12.790 -13.093 -14.957 1.00 59.25 105 LEU A O 1
ATOM 842 N N . GLY A 1 106 ? 13.229 -12.531 -17.086 1.00 59.97 106 GLY A N 1
ATOM 843 C CA . GLY A 1 106 ? 12.387 -11.333 -17.083 1.00 59.97 106 GLY A CA 1
ATOM 844 C C . GLY A 1 106 ? 10.902 -11.653 -16.889 1.00 59.97 106 GLY A C 1
ATOM 845 O O . GLY A 1 106 ? 10.190 -10.905 -16.217 1.00 59.97 106 GLY A O 1
ATOM 846 N N . SER A 1 107 ? 10.428 -12.779 -17.429 1.00 61.94 107 SER A N 1
ATOM 847 C CA . SER A 1 107 ? 9.044 -13.235 -17.253 1.00 61.94 107 SER A CA 1
ATOM 848 C C . SER A 1 107 ? 8.757 -13.718 -15.827 1.00 61.94 107 SER A C 1
ATOM 850 O O . SER A 1 107 ? 7.715 -13.373 -15.257 1.00 61.94 107 SER A O 1
ATOM 852 N N . ASP A 1 108 ? 9.705 -14.435 -15.218 1.00 68.06 108 ASP A N 1
ATOM 853 C CA . ASP A 1 108 ? 9.610 -14.898 -13.835 1.00 68.06 108 ASP A CA 1
ATOM 854 C C . ASP A 1 108 ? 9.640 -13.724 -12.851 1.00 68.06 108 ASP A C 1
ATOM 856 O O . ASP A 1 108 ? 8.856 -13.697 -11.899 1.00 68.06 108 ASP A O 1
ATOM 860 N N . ASP A 1 109 ? 10.469 -12.712 -13.110 1.00 69.38 109 ASP A N 1
ATOM 861 C CA . ASP A 1 109 ? 10.585 -11.525 -12.259 1.00 69.38 109 ASP A CA 1
ATOM 862 C C . ASP A 1 109 ? 9.311 -10.658 -12.301 1.00 69.38 109 ASP A C 1
ATOM 864 O O . ASP A 1 109 ? 8.785 -10.233 -11.267 1.00 69.38 109 ASP A O 1
ATOM 868 N N . MET A 1 110 ? 8.707 -10.499 -13.485 1.00 73.12 110 MET A N 1
ATOM 869 C CA . MET A 1 110 ? 7.406 -9.830 -13.631 1.00 73.12 110 MET A CA 1
ATOM 870 C C . MET A 1 110 ? 6.283 -10.592 -12.917 1.00 73.12 110 MET A C 1
ATOM 872 O O . MET A 1 110 ? 5.427 -9.994 -12.257 1.00 73.12 110 MET A O 1
ATOM 876 N N . MET A 1 111 ? 6.295 -11.925 -12.992 1.00 74.69 111 MET A N 1
ATOM 877 C CA . MET A 1 111 ? 5.336 -12.769 -12.281 1.00 74.69 111 MET A CA 1
ATOM 878 C C . MET A 1 111 ? 5.520 -12.688 -10.756 1.00 74.69 111 MET A C 1
ATOM 880 O O . MET A 1 111 ? 4.535 -12.713 -10.009 1.00 74.69 111 MET A O 1
ATOM 884 N N . LEU A 1 112 ? 6.760 -12.577 -10.268 1.00 74.25 112 LEU A N 1
ATOM 885 C CA . LEU A 1 112 ? 7.061 -12.369 -8.848 1.00 74.25 112 LEU A CA 1
ATOM 886 C C . LEU A 1 112 ? 6.508 -11.030 -8.349 1.00 74.25 112 LEU A C 1
ATOM 888 O O . LEU A 1 112 ? 5.825 -11.007 -7.319 1.00 74.25 112 LEU A O 1
ATOM 892 N N . ALA A 1 113 ? 6.715 -9.947 -9.103 1.00 74.00 113 ALA A N 1
ATOM 893 C CA . ALA A 1 113 ? 6.140 -8.639 -8.793 1.00 74.00 113 ALA A CA 1
ATOM 894 C C . ALA A 1 113 ? 4.602 -8.698 -8.741 1.00 74.00 113 ALA A C 1
ATOM 896 O O . ALA A 1 113 ? 3.987 -8.243 -7.770 1.00 74.00 113 ALA A O 1
ATOM 897 N N . TYR A 1 114 ? 3.974 -9.347 -9.727 1.00 76.94 114 TYR A N 1
ATOM 898 C CA . TYR A 1 114 ? 2.518 -9.492 -9.790 1.00 76.94 114 TYR A CA 1
ATOM 899 C C . TYR A 1 114 ? 1.943 -10.258 -8.590 1.00 76.94 114 TYR A C 1
ATOM 901 O O . TYR A 1 114 ? 0.953 -9.833 -7.991 1.00 76.94 114 TYR A O 1
ATOM 909 N N . LYS A 1 115 ? 2.584 -11.360 -8.178 1.00 81.06 115 LYS A N 1
ATOM 910 C CA . LYS A 1 115 ? 2.166 -12.141 -6.999 1.00 81.06 115 LYS A CA 1
ATOM 911 C C . LYS A 1 115 ? 2.193 -11.310 -5.716 1.00 81.06 115 LYS A C 1
ATOM 913 O O . LYS A 1 115 ? 1.307 -11.471 -4.876 1.00 81.06 115 LYS A O 1
ATOM 918 N N . GLY A 1 116 ? 3.182 -10.427 -5.566 1.00 80.88 116 GLY A N 1
ATOM 919 C CA . GLY A 1 116 ? 3.270 -9.505 -4.433 1.00 80.88 116 GLY A CA 1
ATOM 920 C C . GLY A 1 116 ? 2.081 -8.545 -4.380 1.00 80.88 116 GLY A C 1
ATOM 921 O O . GLY A 1 116 ? 1.408 -8.445 -3.352 1.00 80.88 116 GLY A O 1
ATOM 922 N N . VAL A 1 117 ? 1.776 -7.908 -5.512 1.00 79.4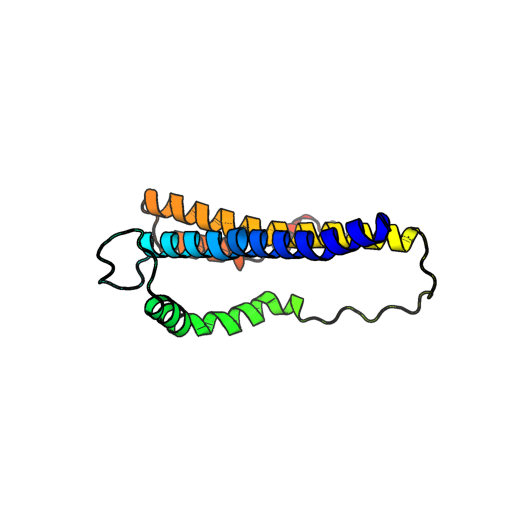4 117 VAL A N 1
ATOM 923 C CA . VAL A 1 117 ? 0.643 -6.982 -5.651 1.00 79.44 117 VAL A CA 1
ATOM 924 C C . VAL A 1 117 ? -0.681 -7.698 -5.392 1.00 79.44 117 VAL A C 1
ATOM 926 O O . VAL A 1 117 ? -1.489 -7.221 -4.595 1.00 79.44 117 VAL A O 1
ATOM 929 N N . LEU A 1 118 ? -0.888 -8.867 -6.002 1.00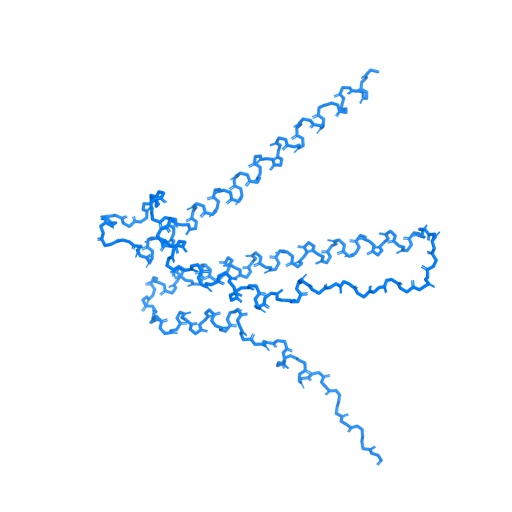 83.81 118 LEU A N 1
ATOM 930 C CA . LEU A 1 118 ? -2.114 -9.644 -5.842 1.00 83.81 118 LEU A CA 1
ATOM 931 C C . LEU A 1 118 ? -2.337 -10.053 -4.381 1.00 83.81 118 LEU A C 1
ATOM 933 O O . LEU A 1 118 ? -3.441 -9.895 -3.869 1.00 83.81 118 LEU A O 1
ATOM 937 N N . ARG A 1 119 ? -1.294 -10.521 -3.681 1.00 83.50 119 ARG A N 1
ATOM 938 C CA . ARG A 1 119 ? -1.376 -10.874 -2.253 1.00 83.50 119 ARG A CA 1
ATOM 939 C C . ARG A 1 119 ? -1.828 -9.693 -1.399 1.00 83.50 119 ARG A C 1
ATOM 941 O O . ARG A 1 119 ? -2.686 -9.876 -0.539 1.00 83.50 119 ARG A O 1
ATOM 948 N N . LEU A 1 120 ? -1.286 -8.503 -1.656 1.00 83.19 120 LEU A N 1
ATOM 949 C CA . LEU A 1 120 ? -1.672 -7.291 -0.937 1.00 83.19 120 LEU A CA 1
ATOM 950 C C . LEU A 1 120 ? -3.139 -6.915 -1.215 1.00 83.19 120 LEU A C 1
ATOM 952 O O . LEU A 1 120 ? -3.887 -6.669 -0.274 1.00 83.19 120 LEU A O 1
ATOM 956 N N . HIS A 1 121 ? -3.586 -6.962 -2.474 1.00 81.12 121 HIS A N 1
ATOM 957 C CA . HIS A 1 121 ? -4.973 -6.634 -2.841 1.00 81.12 121 HIS A CA 1
ATOM 958 C C . HIS A 1 121 ? -5.985 -7.630 -2.277 1.00 81.12 121 HIS A C 1
ATOM 960 O O . HIS A 1 121 ? -7.025 -7.228 -1.762 1.00 81.12 121 HIS A O 1
ATOM 966 N N . MET A 1 122 ? -5.679 -8.927 -2.327 1.00 86.31 122 MET A N 1
ATOM 967 C CA . MET A 1 122 ? -6.552 -9.946 -1.743 1.00 86.31 122 MET A CA 1
ATOM 968 C C . MET A 1 122 ? -6.707 -9.752 -0.231 1.00 86.31 122 MET A C 1
ATOM 970 O O . MET A 1 122 ? -7.795 -9.971 0.294 1.00 86.31 122 MET A O 1
ATOM 974 N N . LEU A 1 123 ? -5.661 -9.291 0.466 1.00 84.19 123 LEU A N 1
ATOM 975 C CA . LEU A 1 123 ? -5.753 -8.977 1.890 1.00 84.19 123 LEU A CA 1
ATOM 976 C C . LEU A 1 123 ? -6.610 -7.725 2.151 1.00 84.19 123 LEU A C 1
ATOM 978 O O . LEU A 1 123 ? -7.414 -7.728 3.078 1.00 84.19 123 LEU A O 1
ATOM 982 N N . ILE A 1 124 ? -6.493 -6.686 1.318 1.00 80.81 124 ILE A N 1
ATOM 983 C CA . ILE A 1 124 ? -7.349 -5.489 1.400 1.00 80.81 124 ILE A CA 1
ATOM 984 C C . ILE A 1 124 ? -8.825 -5.865 1.188 1.00 80.81 124 ILE A C 1
ATOM 986 O O . ILE A 1 124 ? -9.675 -5.479 1.989 1.00 80.81 124 ILE A O 1
ATOM 990 N N . PHE A 1 125 ? -9.137 -6.684 0.177 1.00 84.00 125 PHE A N 1
ATOM 991 C CA . PHE A 1 125 ? -10.497 -7.194 -0.026 1.00 84.00 125 PHE A CA 1
ATOM 992 C C . PHE A 1 125 ? -10.965 -8.083 1.126 1.00 84.00 125 PHE A C 1
ATOM 994 O O . PHE A 1 125 ? -12.115 -7.988 1.540 1.00 84.00 125 PHE A O 1
ATOM 1001 N N . PHE A 1 126 ? -10.092 -8.921 1.688 1.00 87.06 126 PHE A N 1
ATOM 1002 C CA . PHE A 1 126 ? -10.431 -9.693 2.880 1.00 87.06 126 PHE A CA 1
ATOM 1003 C C . PHE A 1 126 ? -10.844 -8.775 4.036 1.00 87.06 126 PHE A C 1
ATOM 1005 O O . PHE A 1 126 ? -11.886 -9.008 4.641 1.00 87.06 126 PHE A O 1
ATOM 1012 N N . PHE A 1 127 ? -10.085 -7.708 4.305 1.00 82.94 127 PHE A N 1
ATOM 1013 C CA . PHE A 1 127 ? -10.435 -6.740 5.344 1.00 82.94 127 PHE A CA 1
ATOM 1014 C C . PHE A 1 127 ? -11.760 -6.036 5.086 1.00 82.94 127 PHE A C 1
ATOM 1016 O O . PHE A 1 127 ? -12.508 -5.820 6.034 1.00 82.94 127 PHE A O 1
ATOM 1023 N N . PHE A 1 128 ? -12.079 -5.742 3.824 1.00 80.31 128 PHE A N 1
ATOM 1024 C CA . PHE A 1 128 ? -13.388 -5.209 3.453 1.00 80.31 128 PHE A CA 1
ATOM 1025 C C . PHE A 1 128 ? -14.525 -6.102 3.931 1.00 80.31 128 PHE A C 1
ATOM 1027 O O . PHE A 1 128 ? -15.393 -5.672 4.688 1.00 80.31 128 PHE A O 1
ATOM 1034 N N . PHE A 1 129 ? -14.499 -7.366 3.511 1.00 82.62 129 PHE A N 1
ATOM 1035 C CA . PHE A 1 129 ? -15.544 -8.314 3.870 1.00 82.62 129 PHE A CA 1
ATOM 1036 C C . PHE A 1 129 ? -15.539 -8.601 5.369 1.00 82.62 129 PHE A C 1
ATOM 1038 O O . PHE A 1 129 ? -16.608 -8.690 5.965 1.00 82.62 129 PHE A O 1
ATOM 1045 N N . ALA A 1 130 ? -14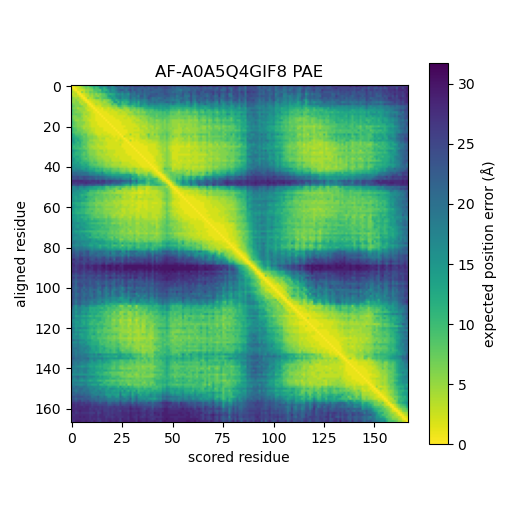.359 -8.690 5.985 1.00 85.50 130 ALA A N 1
ATOM 1046 C CA . ALA A 1 130 ? -14.211 -8.906 7.417 1.00 85.50 130 ALA A CA 1
ATOM 1047 C C . ALA A 1 130 ? -14.805 -7.753 8.246 1.00 85.50 130 ALA A C 1
ATOM 1049 O O . ALA A 1 130 ? -15.440 -8.008 9.265 1.00 85.50 130 ALA A O 1
ATOM 1050 N N . ALA A 1 131 ? -14.662 -6.506 7.793 1.00 76.69 131 ALA A N 1
ATOM 1051 C CA . ALA A 1 131 ? -15.276 -5.358 8.446 1.00 76.69 131 ALA A CA 1
ATOM 1052 C C . ALA A 1 131 ? -16.806 -5.356 8.291 1.00 76.69 131 ALA A C 1
ATOM 1054 O O . ALA A 1 131 ? -17.509 -5.128 9.271 1.00 76.69 131 ALA A O 1
ATOM 1055 N N . ILE A 1 132 ? -17.331 -5.701 7.106 1.00 81.50 132 ILE A N 1
ATOM 1056 C CA . ILE A 1 132 ? -18.785 -5.805 6.870 1.00 81.50 132 ILE A CA 1
ATOM 1057 C C . ILE A 1 132 ? -19.432 -6.853 7.787 1.00 81.50 132 ILE A C 1
ATOM 1059 O O . ILE A 1 132 ? -20.533 -6.638 8.288 1.00 81.50 132 ILE A O 1
ATOM 1063 N N . ILE A 1 133 ? -18.760 -7.984 8.021 1.00 87.94 133 ILE A N 1
ATOM 1064 C CA . ILE A 1 133 ? -19.266 -9.054 8.900 1.00 87.94 133 ILE A CA 1
ATOM 1065 C C . ILE A 1 133 ? -18.931 -8.838 10.385 1.00 87.94 133 ILE A C 1
ATOM 1067 O O . ILE A 1 133 ? -19.277 -9.689 11.203 1.00 87.94 133 ILE A O 1
ATOM 1071 N N . GLY A 1 134 ? -18.256 -7.739 10.744 1.00 83.31 134 GLY A N 1
ATOM 1072 C CA . GLY A 1 134 ? -17.879 -7.429 12.127 1.00 83.31 134 GLY A CA 1
ATOM 1073 C C . GLY A 1 134 ? -16.894 -8.429 12.738 1.00 83.31 134 GLY A C 1
ATOM 1074 O O . GLY A 1 134 ? -17.017 -8.779 13.911 1.00 83.31 134 GLY A O 1
ATOM 1075 N N . LEU A 1 135 ? -15.951 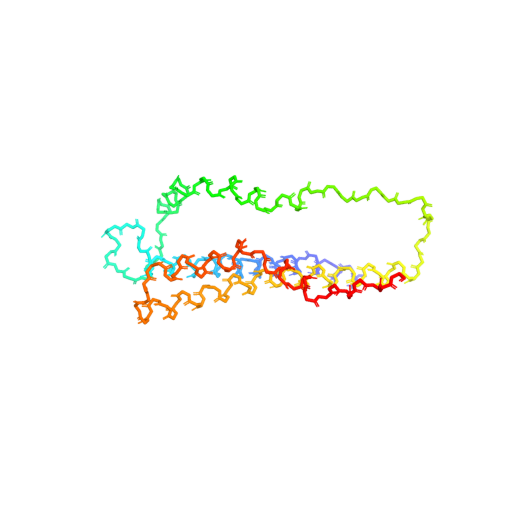-8.943 11.943 1.00 86.38 135 LEU A N 1
ATOM 1076 C CA . LEU A 1 135 ? -14.991 -9.944 12.399 1.00 86.38 135 LEU A CA 1
ATOM 1077 C C . LEU A 1 135 ? -14.093 -9.380 13.510 1.00 86.38 135 LEU A C 1
ATOM 1079 O O . LEU A 1 135 ? -13.617 -8.248 13.425 1.00 86.38 135 LEU A O 1
ATOM 1083 N N . ASP A 1 136 ? -13.829 -10.191 14.535 1.00 83.81 136 ASP A N 1
ATOM 1084 C CA . ASP A 1 136 ? -13.000 -9.782 15.670 1.00 83.81 136 ASP A CA 1
ATOM 1085 C C . ASP A 1 136 ? -11.590 -9.356 15.215 1.00 83.81 136 ASP A C 1
ATOM 1087 O O . ASP A 1 136 ? -10.955 -10.010 14.378 1.00 83.81 136 ASP A O 1
ATOM 1091 N N . HIS A 1 137 ? -11.074 -8.285 15.820 1.00 81.25 137 HIS A N 1
ATOM 1092 C CA . HIS A 1 137 ? -9.721 -7.772 15.619 1.00 81.25 137 HIS A CA 1
ATOM 1093 C C . HIS A 1 137 ? -8.658 -8.867 15.766 1.00 81.25 137 HIS A C 1
ATOM 1095 O O . HIS A 1 137 ? -7.688 -8.891 15.008 1.00 81.25 137 HIS A O 1
ATOM 1101 N N . PHE A 1 138 ? -8.845 -9.819 16.685 1.00 86.38 138 PHE A N 1
ATOM 1102 C CA . PHE A 1 138 ? -7.948 -10.962 16.832 1.00 86.38 138 PHE A CA 1
ATOM 1103 C C . PHE A 1 138 ? -7.810 -11.768 15.530 1.00 86.38 138 PHE A C 1
ATOM 1105 O O . PHE A 1 138 ? -6.695 -12.100 15.122 1.00 86.38 138 PHE A O 1
ATOM 1112 N N . LEU A 1 139 ? -8.921 -12.044 14.840 1.00 85.88 139 LEU A N 1
ATOM 1113 C CA . LEU A 1 139 ? -8.921 -12.795 13.580 1.00 85.88 139 LEU A CA 1
ATOM 1114 C C . LEU A 1 139 ? -8.303 -11.987 12.438 1.00 85.88 139 LEU A C 1
ATOM 1116 O O . LEU A 1 139 ? -7.621 -12.559 11.582 1.00 85.88 139 LEU A O 1
ATOM 1120 N N . LEU A 1 140 ? -8.478 -10.665 12.452 1.00 83.81 140 LEU A N 1
ATOM 1121 C CA . LEU A 1 140 ? -7.805 -9.763 11.519 1.00 83.81 140 LEU A CA 1
ATOM 1122 C C . LEU A 1 140 ? -6.283 -9.860 11.672 1.00 83.81 140 LEU A C 1
ATOM 1124 O O . LEU A 1 140 ? -5.584 -10.156 10.701 1.00 83.81 140 LEU A O 1
ATOM 1128 N N . TYR A 1 141 ? -5.766 -9.708 12.894 1.00 81.25 141 TYR A N 1
ATOM 1129 C CA . TYR A 1 141 ? -4.330 -9.821 13.165 1.00 81.25 141 TYR A CA 1
ATOM 1130 C C . TYR A 1 141 ? -3.784 -11.219 12.857 1.00 81.25 141 TYR A C 1
ATOM 1132 O O . TYR A 1 141 ? -2.725 -11.340 12.233 1.00 81.25 141 TYR A O 1
ATOM 1140 N N . ALA A 1 142 ? -4.512 -12.277 13.228 1.00 85.56 142 ALA A N 1
ATOM 1141 C CA . ALA A 1 142 ? -4.135 -13.652 12.913 1.00 85.56 142 ALA A CA 1
ATOM 1142 C C . ALA A 1 142 ? -4.037 -13.876 11.395 1.00 85.56 142 ALA A C 1
ATOM 1144 O O . ALA A 1 142 ? -3.087 -14.504 10.924 1.00 85.56 142 ALA A O 1
ATOM 1145 N N . THR A 1 143 ? -4.965 -13.304 10.621 1.00 85.56 143 THR A N 1
ATOM 1146 C CA . THR A 1 143 ? -4.964 -13.405 9.156 1.00 85.56 143 THR A CA 1
ATOM 1147 C C . THR A 1 143 ? -3.793 -12.660 8.535 1.00 85.56 143 THR A C 1
ATOM 1149 O O . THR A 1 143 ? -3.158 -13.202 7.638 1.00 85.56 143 THR A O 1
ATOM 1152 N N . VAL A 1 144 ? -3.436 -11.466 9.019 1.00 82.44 144 VAL A N 1
ATOM 1153 C CA . VAL A 1 144 ? -2.227 -10.759 8.551 1.00 82.44 144 VAL A CA 1
ATOM 1154 C C . VAL A 1 144 ? -0.976 -11.563 8.856 1.00 82.44 144 VAL A C 1
ATOM 1156 O O . VAL A 1 144 ? -0.109 -11.715 7.994 1.00 82.44 144 VAL A O 1
ATOM 1159 N N . TYR A 1 145 ? -0.877 -12.092 10.075 1.00 80.75 145 TYR A N 1
ATOM 1160 C CA . TYR A 1 145 ? 0.271 -12.877 10.501 1.00 80.75 145 TYR A CA 1
ATOM 1161 C C . TYR A 1 145 ? 0.447 -14.131 9.637 1.00 80.75 145 TYR A C 1
ATOM 1163 O O . TYR A 1 145 ? 1.519 -14.351 9.069 1.00 80.75 145 TYR A O 1
ATOM 1171 N N . ALA A 1 146 ? -0.626 -14.907 9.476 1.00 84.38 146 ALA A N 1
ATOM 1172 C CA . ALA A 1 146 ? -0.694 -16.050 8.575 1.00 84.38 146 ALA A CA 1
ATOM 1173 C C . ALA A 1 146 ? -0.356 -15.619 7.136 1.00 84.38 146 ALA A C 1
ATOM 1175 O O . ALA A 1 146 ? 0.538 -16.167 6.501 1.00 84.38 146 ALA A O 1
ATOM 1176 N N . ALA A 1 147 ? -1.011 -14.554 6.686 1.00 81.06 147 ALA A N 1
ATOM 1177 C CA . ALA A 1 147 ? -0.810 -13.761 5.484 1.00 81.06 147 ALA A CA 1
ATOM 1178 C C . ALA A 1 147 ? 0.653 -13.590 5.088 1.00 81.06 147 ALA A C 1
ATOM 1180 O O . ALA A 1 147 ? 1.058 -14.028 4.014 1.00 81.06 147 ALA A O 1
ATOM 1181 N N . TYR A 1 148 ? 1.420 -12.916 5.948 1.00 72.50 148 TYR A N 1
ATOM 1182 C CA . TYR A 1 148 ? 2.715 -12.306 5.636 1.00 72.50 148 TYR A CA 1
ATOM 1183 C C . TYR A 1 148 ? 3.910 -12.984 6.297 1.00 72.50 148 TYR A C 1
ATOM 1185 O O . TYR A 1 148 ? 4.943 -13.163 5.651 1.00 72.50 148 TYR A O 1
ATOM 1193 N N . PHE A 1 149 ? 3.765 -13.375 7.558 1.00 75.56 149 PHE A N 1
ATOM 1194 C CA . PHE A 1 149 ? 4.883 -13.771 8.411 1.00 75.56 149 PHE A CA 1
ATOM 1195 C C . PHE A 1 149 ? 4.999 -15.284 8.581 1.00 75.56 149 PHE A C 1
ATOM 1197 O O . PHE A 1 149 ? 6.094 -15.792 8.833 1.00 75.56 149 PHE A O 1
ATOM 1204 N N . PHE A 1 150 ? 3.898 -16.020 8.421 1.00 80.81 150 PHE A N 1
ATOM 1205 C CA . PHE A 1 150 ? 3.912 -17.462 8.615 1.00 80.81 150 PHE A CA 1
ATOM 1206 C C . PHE A 1 150 ? 4.695 -18.178 7.495 1.00 80.81 150 PHE A C 1
ATOM 1208 O O . PHE A 1 150 ? 4.452 -17.944 6.304 1.00 80.81 150 PHE A O 1
ATOM 1215 N N . PRO A 1 151 ? 5.654 -19.063 7.831 1.00 76.25 151 PRO A N 1
ATOM 1216 C CA . PRO A 1 151 ? 6.584 -19.634 6.864 1.00 76.25 151 PRO A CA 1
ATOM 1217 C C . PRO A 1 151 ? 5.965 -20.804 6.079 1.00 76.25 151 PRO A C 1
ATOM 1219 O O . PRO A 1 151 ? 6.459 -21.929 6.126 1.00 76.25 151 PRO A O 1
ATOM 1222 N N . TRP A 1 152 ? 4.925 -20.543 5.278 1.00 77.50 152 TRP A N 1
ATOM 1223 C CA . TRP A 1 152 ? 4.212 -21.557 4.478 1.00 77.50 152 TRP A CA 1
ATOM 1224 C C . TRP A 1 152 ? 5.123 -22.438 3.614 1.00 77.50 152 TRP A C 1
ATOM 1226 O O . TRP A 1 152 ? 4.826 -23.605 3.368 1.00 77.50 152 TRP A O 1
ATOM 1236 N N . HIS A 1 153 ? 6.251 -21.893 3.156 1.00 72.88 153 HIS A N 1
ATOM 1237 C CA . HIS A 1 153 ? 7.239 -22.621 2.362 1.00 72.88 153 HIS A CA 1
ATOM 1238 C C . HIS A 1 153 ? 7.866 -23.800 3.119 1.00 72.88 153 HIS A C 1
ATOM 1240 O O . HIS A 1 153 ? 8.144 -24.825 2.504 1.00 72.88 153 H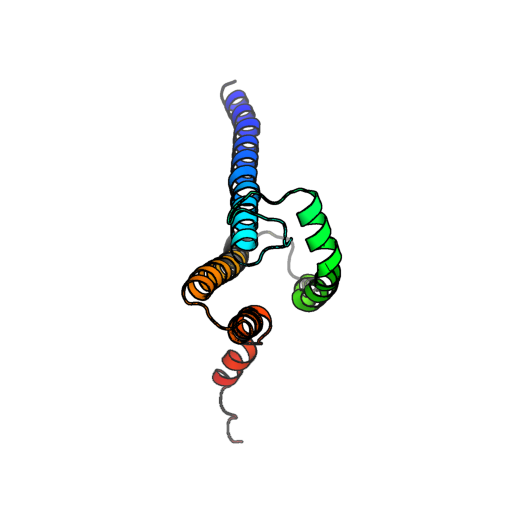IS A O 1
ATOM 1246 N N . GLN A 1 154 ? 8.047 -23.689 4.438 1.00 75.38 154 GLN A N 1
ATOM 1247 C CA . GLN A 1 154 ? 8.628 -24.761 5.251 1.00 75.38 154 GLN A CA 1
ATOM 1248 C C . GLN A 1 154 ? 7.682 -25.961 5.329 1.00 75.38 154 GLN A C 1
ATOM 1250 O O . GLN A 1 154 ? 8.132 -27.095 5.201 1.00 75.38 154 GLN A O 1
ATOM 1255 N N . LEU A 1 155 ? 6.373 -25.707 5.426 1.00 74.75 155 LEU A N 1
ATOM 1256 C CA . LEU A 1 155 ? 5.343 -26.750 5.406 1.00 74.75 155 LEU A CA 1
ATOM 1257 C C . LEU A 1 155 ? 5.221 -27.441 4.042 1.00 74.75 155 LEU A C 1
ATOM 1259 O O . LEU A 1 155 ? 4.934 -28.632 3.973 1.00 74.75 155 LEU A O 1
ATOM 1263 N N . ARG A 1 156 ? 5.450 -26.715 2.940 1.00 74.31 156 ARG A N 1
ATOM 1264 C CA . ARG A 1 156 ? 5.446 -27.314 1.594 1.00 74.31 156 ARG A CA 1
ATOM 1265 C C . ARG A 1 156 ? 6.699 -28.155 1.329 1.00 74.31 156 ARG A C 1
ATOM 1267 O O . ARG A 1 156 ? 6.626 -29.152 0.622 1.00 74.31 156 ARG A O 1
ATOM 1274 N N . GLN A 1 157 ? 7.842 -27.777 1.901 1.00 66.75 157 GLN A N 1
ATOM 1275 C CA . GLN A 1 157 ? 9.110 -28.496 1.727 1.00 66.75 157 GLN A CA 1
ATOM 1276 C C . GLN A 1 157 ? 9.195 -29.782 2.558 1.00 66.75 157 GLN A C 1
ATOM 1278 O O . GLN A 1 157 ? 9.831 -30.740 2.123 1.00 66.75 157 GLN A O 1
ATOM 1283 N N . SER A 1 158 ? 8.545 -29.842 3.722 1.00 60.22 158 SER A N 1
ATOM 1284 C CA . SER A 1 158 ? 8.478 -31.064 4.531 1.00 60.22 158 SER A CA 1
ATOM 1285 C C . SER A 1 158 ? 7.666 -32.180 3.867 1.00 60.22 158 SER A C 1
ATOM 1287 O O . SER A 1 158 ? 8.003 -33.344 4.056 1.00 60.22 158 SER A O 1
ATOM 1289 N N . GLY A 1 159 ? 6.661 -31.845 3.050 1.00 61.16 159 GLY A N 1
ATOM 1290 C CA . GLY A 1 159 ? 5.885 -32.829 2.282 1.00 61.16 159 GLY A CA 1
ATOM 1291 C C . GLY A 1 159 ? 6.628 -33.438 1.085 1.00 61.16 159 GLY A C 1
ATOM 1292 O O . GLY A 1 159 ? 6.328 -34.558 0.692 1.00 61.16 159 GLY A O 1
ATOM 1293 N N . ASN A 1 160 ? 7.630 -32.737 0.543 1.00 61.91 160 ASN A N 1
ATOM 1294 C CA . ASN A 1 160 ? 8.396 -33.170 -0.633 1.00 61.91 160 ASN A CA 1
ATOM 1295 C C . ASN A 1 160 ? 9.749 -33.817 -0.289 1.00 61.91 160 ASN A C 1
ATOM 1297 O O . ASN A 1 160 ? 10.557 -34.044 -1.191 1.00 61.91 160 ASN A O 1
ATOM 1301 N N . ARG A 1 161 ? 10.042 -34.105 0.988 1.00 62.84 161 ARG A N 1
ATOM 1302 C CA . ARG A 1 161 ? 11.250 -34.870 1.328 1.00 62.84 161 ARG A CA 1
ATOM 1303 C C . ARG A 1 161 ? 11.064 -36.328 0.898 1.00 62.84 161 ARG A C 1
ATOM 1305 O O . ARG A 1 161 ? 10.188 -36.989 1.456 1.00 62.84 161 ARG A O 1
ATOM 1312 N N . PRO A 1 162 ? 11.883 -36.859 -0.028 1.00 66.31 162 PRO A N 1
ATOM 1313 C CA . PRO A 1 162 ? 11.897 -38.291 -0.280 1.00 66.31 162 PRO A CA 1
ATOM 1314 C C . PRO A 1 162 ? 12.280 -39.018 1.014 1.00 66.31 162 PRO A C 1
ATOM 1316 O O . PRO A 1 162 ? 13.173 -38.575 1.744 1.00 66.31 162 PRO A O 1
ATOM 1319 N N . ALA A 1 163 ? 11.560 -40.100 1.319 1.00 73.12 163 ALA A N 1
ATOM 1320 C CA . ALA A 1 163 ? 11.816 -40.912 2.500 1.00 73.12 163 ALA A CA 1
ATOM 1321 C C . ALA A 1 163 ? 13.285 -41.382 2.513 1.00 73.12 163 ALA A C 1
ATOM 1323 O O . ALA A 1 163 ? 13.834 -41.669 1.444 1.00 73.12 163 ALA A O 1
ATOM 1324 N N . PRO A 1 164 ? 13.936 -41.471 3.688 1.00 68.12 164 PRO A N 1
ATOM 1325 C CA . PRO A 1 164 ? 15.293 -41.995 3.773 1.00 68.12 164 PRO A CA 1
ATOM 1326 C C . PRO A 1 164 ? 15.319 -43.409 3.186 1.00 68.12 164 PRO A C 1
ATOM 1328 O O . PRO A 1 164 ? 14.558 -44.267 3.635 1.00 68.12 164 PRO A O 1
ATOM 1331 N N . GLN A 1 165 ? 16.169 -43.653 2.185 1.00 68.50 165 GLN A N 1
ATOM 1332 C CA . GLN A 1 165 ? 16.387 -45.014 1.703 1.00 68.50 165 GLN A CA 1
ATOM 1333 C C . GLN A 1 165 ? 16.982 -45.848 2.848 1.00 68.50 165 GLN A C 1
ATOM 1335 O O . GLN A 1 165 ? 17.959 -45.405 3.467 1.00 68.50 165 GLN A O 1
ATOM 1340 N N . PRO A 1 166 ? 16.406 -47.022 3.163 1.00 72.94 166 PRO A N 1
ATOM 1341 C CA . PRO A 1 166 ? 17.036 -47.948 4.089 1.00 72.94 166 PRO A CA 1
ATOM 1342 C C . PRO A 1 166 ? 18.391 -48.380 3.514 1.00 72.94 166 PRO A C 1
ATOM 1344 O O . PRO A 1 166 ? 18.497 -48.669 2.322 1.00 72.94 166 PRO A O 1
ATOM 1347 N N . ARG A 1 167 ? 19.418 -48.338 4.370 1.00 67.06 167 ARG A N 1
ATOM 1348 C CA . ARG A 1 167 ? 20.767 -48.837 4.077 1.00 67.06 167 ARG A CA 1
ATOM 1349 C C . ARG A 1 167 ? 20.781 -50.352 3.955 1.00 67.06 167 ARG A C 1
ATOM 1351 O O . ARG A 1 167 ? 20.038 -50.990 4.734 1.00 67.06 167 ARG A O 1
#

Solvent-accessible surface area (backbone atoms only — not comparable to full-atom values): 10000 Å² total; per-residue (Å²): 112,69,71,60,55,56,52,56,50,50,67,49,51,52,56,51,51,49,51,52,47,48,46,48,57,51,52,46,48,52,49,52,51,48,16,51,45,37,45,78,55,63,89,51,98,78,65,87,53,78,57,49,79,76,51,75,68,53,57,53,48,50,46,68,76,48,49,73,51,53,63,51,47,51,63,72,48,47,71,80,74,52,78,76,79,77,82,70,100,72,76,100,64,93,43,77,66,53,56,53,50,50,53,50,53,52,52,51,50,52,50,52,54,47,53,54,52,49,55,54,51,54,49,54,53,47,51,53,55,36,59,75,71,62,57,57,67,68,58,53,53,50,48,50,40,55,70,72,70,48,67,64,67,60,64,58,52,66,74,68,55,78,76,82,77,84,130

Secondary structure (DSSP, 8-state):
-HHHHHHHHHHHHHHHHHHHHHIIIIIIHHHHHHHHHHHHS-SSTT--STTPPPPHHHHHHHHHHHTTHHHHHHHHTTTTTSPPPPPPS--S---HHHHHHHHHHHHHHHHHHHHHHHHHHHHHHHHHHHHHTT--HHHHHHHHHHHHTS-HHHHHHHHTPPPPPP-

Sequence (167 aa):
MIRGLLGTLNVIYIPAGLILFFTIHFGGFHLLHSIFLNGLFPISPNSLTEWDIPEPAEYLDVLKRFIWFVPLAFIAERRLFRLPPPPGPETNSPTPADDAKAIELGSDDMMLAYKGVLRLHMLIFFFFFAAIIGLDHFLLYATVYAAYFFPWHQLRQSGNRPAPQPR

Radius of gyration: 23.45 Å; Cα contacts (8 Å, |Δi|>4): 40; chains: 1; bounding box: 53×64×60 Å

Foldseek 3Di:
DVVVVVVVVCVPVVVVVVVVCCCCVVVVVVQQLQLLCCLLPPQDPPPPDRRDRDDPVSVVVCCVVCVVVVVVVCVLVVVVVDDDDPDDPDDDDDDVVNVVVVVVVVVVVVVVVVVVVVLVVVLSVVSVVCSVVVPDPVVNVVCVCVSRPDPVVVVVVVVPDDDDDDD

pLDDT: mean 77.22, std 10.66, range [49.38, 93.38]

Mean predicted aligned error: 12.86 Å